Protein AF-A0A958ZKI2-F1 (afdb_monomer_lite)

Structure (mmCIF, N/CA/C/O backbone):
data_AF-A0A958ZKI2-F1
#
_entry.id   AF-A0A958ZKI2-F1
#
loop_
_atom_site.group_PDB
_atom_site.id
_atom_site.type_symbol
_atom_site.label_atom_id
_atom_site.label_alt_id
_atom_site.label_comp_id
_atom_site.label_asym_id
_atom_site.label_entity_id
_atom_site.label_seq_id
_atom_site.pdbx_PDB_ins_code
_atom_site.Cartn_x
_atom_site.Cartn_y
_atom_site.Cartn_z
_atom_site.occupancy
_atom_site.B_iso_or_equiv
_atom_site.auth_seq_id
_atom_site.auth_comp_id
_atom_site.auth_asym_id
_atom_site.auth_atom_id
_atom_site.pdbx_PDB_model_num
ATOM 1 N N . MET A 1 1 ? 7.207 12.018 -24.014 1.00 55.75 1 MET A N 1
ATOM 2 C CA . MET A 1 1 ? 7.009 11.162 -22.822 1.00 55.75 1 MET A CA 1
ATOM 3 C C . MET A 1 1 ? 8.139 11.436 -21.856 1.00 55.75 1 MET A C 1
ATOM 5 O O . MET A 1 1 ? 9.284 11.482 -22.283 1.00 55.75 1 MET A O 1
ATOM 9 N N . SER A 1 2 ? 7.820 11.694 -20.593 1.00 74.06 2 SER A N 1
ATOM 10 C CA . SER A 1 2 ? 8.818 12.008 -19.571 1.00 74.06 2 SER A CA 1
ATOM 11 C C . SER A 1 2 ? 9.553 10.745 -19.116 1.00 74.06 2 SER A C 1
ATOM 13 O O . SER A 1 2 ? 8.922 9.702 -18.941 1.00 74.06 2 SER A O 1
ATOM 15 N N . TRP A 1 3 ? 10.861 10.845 -18.876 1.00 68.94 3 TRP A N 1
ATOM 16 C CA . TRP A 1 3 ? 11.752 9.718 -18.553 1.00 68.94 3 TRP A CA 1
ATOM 17 C C . TRP A 1 3 ? 11.292 8.854 -17.360 1.00 68.94 3 TRP A C 1
ATOM 19 O O . TRP A 1 3 ? 11.525 7.647 -17.345 1.00 68.94 3 TRP A O 1
ATOM 29 N N . TYR A 1 4 ? 10.596 9.450 -16.384 1.00 67.06 4 TYR A N 1
ATOM 30 C CA . TYR A 1 4 ? 10.097 8.743 -15.202 1.00 67.06 4 TYR A CA 1
ATOM 31 C C . TYR A 1 4 ? 9.018 7.709 -15.547 1.00 67.06 4 TYR A C 1
ATOM 33 O O . TYR A 1 4 ? 8.992 6.639 -14.954 1.00 67.06 4 TYR A O 1
ATOM 41 N N . SER A 1 5 ? 8.167 7.979 -16.543 1.00 63.84 5 SER A N 1
ATOM 42 C CA . SER A 1 5 ? 7.082 7.064 -16.930 1.00 63.84 5 SER A CA 1
ATOM 43 C C . SER A 1 5 ? 7.604 5.749 -17.515 1.00 63.84 5 SER A C 1
ATOM 45 O O . SER A 1 5 ? 7.103 4.683 -17.185 1.00 63.84 5 SER A O 1
ATOM 47 N N . THR A 1 6 ? 8.668 5.807 -18.318 1.00 68.62 6 THR A N 1
ATOM 48 C CA . THR A 1 6 ? 9.279 4.625 -18.944 1.00 68.62 6 THR A CA 1
ATOM 49 C C . THR A 1 6 ? 10.158 3.826 -17.989 1.00 68.62 6 THR A C 1
ATOM 51 O O . THR A 1 6 ? 10.362 2.634 -18.196 1.00 68.62 6 THR A O 1
ATOM 54 N N . TRP A 1 7 ? 10.696 4.467 -16.948 1.00 73.25 7 TRP A N 1
ATOM 55 C CA . TRP A 1 7 ? 11.569 3.807 -15.980 1.00 73.25 7 TRP A CA 1
ATOM 56 C C . TRP A 1 7 ? 10.814 2.784 -15.122 1.00 73.25 7 TRP A C 1
ATOM 58 O O . TRP A 1 7 ? 11.269 1.645 -14.994 1.00 73.25 7 TRP A O 1
ATOM 68 N N . PHE A 1 8 ? 9.650 3.168 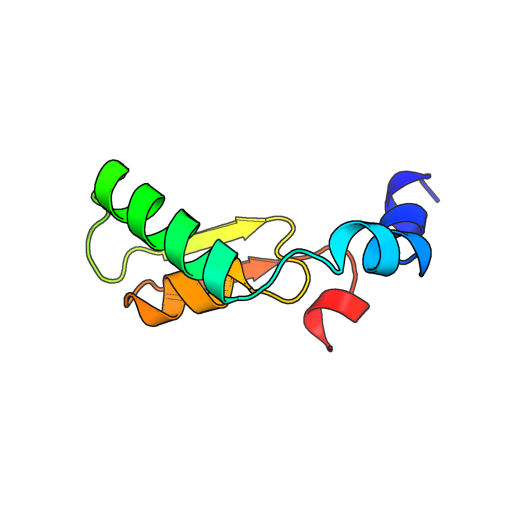-14.585 1.00 70.31 8 PHE A N 1
ATOM 69 C CA . PHE A 1 8 ? 8.840 2.312 -13.707 1.00 70.31 8 PHE A CA 1
ATOM 70 C C . PHE A 1 8 ? 8.182 1.132 -14.432 1.00 70.31 8 PHE A C 1
ATOM 72 O O . PHE A 1 8 ? 7.906 0.119 -13.800 1.00 70.31 8 PHE A O 1
ATOM 79 N N . ASP A 1 9 ? 7.996 1.230 -15.750 1.00 68.75 9 ASP A N 1
ATOM 80 C CA . ASP A 1 9 ? 7.531 0.120 -16.592 1.00 68.75 9 ASP A CA 1
ATOM 81 C C . ASP A 1 9 ? 8.676 -0.776 -17.107 1.00 68.75 9 ASP A C 1
ATOM 83 O O . ASP A 1 9 ? 8.429 -1.800 -17.758 1.00 68.75 9 ASP A O 1
ATOM 87 N N . SER A 1 10 ? 9.939 -0.409 -16.854 1.00 76.44 10 SER A N 1
ATOM 88 C CA . SER A 1 10 ? 11.084 -1.154 -17.378 1.00 76.44 10 SER A CA 1
ATOM 89 C C . SER A 1 10 ? 11.331 -2.457 -16.601 1.00 76.44 10 SER A C 1
ATOM 91 O O . SER A 1 10 ? 11.155 -2.510 -15.381 1.00 76.44 10 SER A O 1
ATOM 93 N N . PRO A 1 11 ? 11.828 -3.517 -17.263 1.00 71.62 11 PRO A N 1
ATOM 94 C CA . PRO A 1 11 ? 12.167 -4.774 -16.591 1.00 71.62 11 PRO A CA 1
ATOM 95 C C . PRO A 1 11 ? 13.283 -4.618 -15.541 1.00 71.62 11 PRO A C 1
ATOM 97 O O . PRO A 1 11 ? 13.329 -5.381 -14.576 1.00 71.62 11 PRO A O 1
ATOM 100 N N . TYR A 1 12 ? 14.146 -3.606 -15.679 1.00 74.50 12 TYR A N 1
ATOM 101 C CA . TYR A 1 12 ? 15.234 -3.328 -14.736 1.00 74.50 12 TYR A CA 1
ATOM 102 C C . TYR A 1 12 ? 14.727 -2.878 -13.363 1.00 74.50 12 TYR A C 1
ATOM 104 O O . TYR A 1 12 ? 15.352 -3.180 -12.346 1.00 74.50 12 TYR A O 1
ATOM 112 N N . TYR A 1 13 ? 13.572 -2.207 -13.316 1.00 70.88 13 TYR A N 1
ATOM 113 C CA . TYR A 1 13 ? 12.946 -1.804 -12.059 1.00 70.88 13 TYR A CA 1
ATOM 114 C C . TYR A 1 13 ? 12.596 -3.031 -11.205 1.00 70.88 13 TYR A C 1
ATOM 116 O O . TYR A 1 13 ? 12.978 -3.112 -10.036 1.00 70.88 13 TYR A O 1
ATOM 124 N N . HIS A 1 14 ? 11.958 -4.039 -11.805 1.00 68.75 14 HIS A N 1
ATOM 125 C CA . HIS A 1 14 ? 11.601 -5.271 -11.100 1.00 68.75 14 HIS A CA 1
ATOM 126 C C . HIS A 1 14 ? 12.832 -6.055 -10.625 1.00 68.75 14 HIS A C 1
ATOM 128 O O . HIS A 1 14 ? 12.806 -6.613 -9.531 1.00 68.75 14 HIS A O 1
ATOM 134 N N . GLN A 1 15 ? 13.925 -6.059 -11.396 1.00 72.56 15 GLN A N 1
ATOM 135 C CA . GLN A 1 15 ? 15.174 -6.718 -10.996 1.00 72.56 15 GLN A CA 1
ATOM 136 C C . GLN A 1 15 ? 15.832 -6.038 -9.789 1.00 72.56 15 GLN A C 1
ATOM 138 O O . GLN A 1 15 ? 16.253 -6.720 -8.856 1.00 72.56 15 GLN A O 1
ATOM 143 N N . LEU A 1 16 ? 15.879 -4.702 -9.765 1.00 72.94 16 LEU A N 1
ATOM 144 C CA . LEU A 1 16 ? 16.484 -3.955 -8.659 1.00 72.94 16 LEU A CA 1
ATOM 145 C C . LEU A 1 16 ? 15.720 -4.157 -7.337 1.00 72.94 16 LEU A C 1
ATOM 147 O O . LEU A 1 16 ? 16.330 -4.275 -6.273 1.00 72.94 16 LEU A O 1
ATOM 151 N N . TYR A 1 17 ? 14.388 -4.235 -7.399 1.00 66.62 17 TYR A N 1
ATOM 152 C CA . TYR A 1 17 ? 13.523 -4.363 -6.220 1.00 66.62 17 TYR A CA 1
ATOM 153 C C . TYR A 1 17 ? 13.112 -5.801 -5.876 1.00 66.62 17 TYR A C 1
ATOM 155 O O . TYR A 1 17 ? 12.378 -5.998 -4.910 1.00 66.62 17 TYR A O 1
ATOM 163 N N . ALA A 1 18 ? 13.628 -6.808 -6.586 1.00 71.88 18 ALA A N 1
ATOM 164 C CA . ALA A 1 18 ? 13.268 -8.217 -6.392 1.00 71.88 18 ALA A CA 1
ATOM 165 C C . ALA A 1 18 ? 13.521 -8.746 -4.965 1.00 71.88 18 ALA A C 1
ATOM 167 O O . ALA A 1 18 ? 12.876 -9.694 -4.529 1.00 71.88 18 ALA A O 1
ATOM 168 N N . HIS A 1 19 ? 14.449 -8.134 -4.224 1.00 74.56 19 HIS A N 1
ATOM 169 C CA . HIS A 1 19 ? 14.793 -8.519 -2.853 1.00 74.56 19 HIS A CA 1
ATOM 170 C C . HIS A 1 19 ? 13.764 -8.066 -1.803 1.00 74.56 19 HIS A C 1
ATOM 172 O O . HIS A 1 19 ? 13.861 -8.469 -0.644 1.00 74.56 19 HIS A O 1
ATOM 178 N N . ARG A 1 20 ? 12.807 -7.200 -2.166 1.00 77.62 20 ARG A N 1
ATOM 179 C CA . ARG A 1 20 ? 11.772 -6.734 -1.240 1.00 77.62 20 ARG A CA 1
ATOM 180 C C . ARG A 1 20 ? 10.591 -7.686 -1.261 1.00 77.62 20 ARG A C 1
ATOM 182 O O . ARG A 1 20 ? 9.914 -7.818 -2.276 1.00 77.62 20 ARG A O 1
ATOM 189 N N .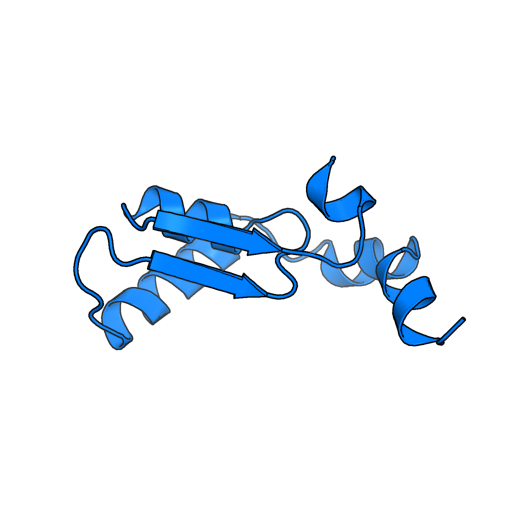 ASP A 1 21 ? 10.324 -8.303 -0.117 1.00 86.44 21 ASP A N 1
ATOM 190 C CA . ASP A 1 21 ? 9.247 -9.273 0.034 1.00 86.44 21 ASP A CA 1
ATOM 191 C C . ASP A 1 21 ? 8.110 -8.760 0.938 1.00 86.44 21 ASP A C 1
ATOM 193 O O . ASP A 1 21 ? 8.148 -7.661 1.508 1.00 86.44 21 ASP A O 1
ATOM 197 N N . TYR A 1 22 ? 7.056 -9.570 1.034 1.00 88.81 22 TYR A N 1
ATOM 198 C CA . TYR A 1 22 ? 5.886 -9.286 1.863 1.00 88.81 22 TYR A CA 1
ATOM 199 C C . TYR A 1 22 ? 6.195 -9.309 3.366 1.00 88.81 22 TYR A C 1
ATOM 201 O O . TYR A 1 22 ? 5.531 -8.615 4.128 1.00 88.81 22 TYR A O 1
ATOM 209 N N . ARG A 1 23 ? 7.213 -10.056 3.816 1.00 92.25 23 ARG A N 1
ATOM 210 C CA . ARG A 1 23 ? 7.562 -10.161 5.245 1.00 92.25 23 ARG A CA 1
ATOM 211 C C . ARG A 1 23 ? 8.224 -8.883 5.747 1.00 92.25 23 ARG A C 1
ATOM 213 O O . ARG A 1 23 ? 7.924 -8.415 6.849 1.00 92.25 23 ARG A O 1
ATOM 220 N N . GLU A 1 24 ? 9.107 -8.308 4.934 1.00 93.56 24 GLU A N 1
ATOM 221 C CA . GLU A 1 24 ? 9.705 -7.001 5.206 1.00 93.56 24 GLU A CA 1
ATOM 222 C C . GLU A 1 24 ? 8.626 -5.911 5.237 1.00 93.56 24 GLU A C 1
ATOM 224 O O . GLU A 1 24 ? 8.551 -5.167 6.217 1.00 93.56 24 GLU A O 1
ATOM 229 N N . ALA A 1 25 ? 7.728 -5.899 4.240 1.00 94.44 25 ALA A N 1
ATOM 230 C CA . ALA A 1 25 ? 6.596 -4.970 4.175 1.00 94.44 25 ALA A CA 1
ATOM 231 C C . ALA A 1 25 ? 5.730 -5.028 5.443 1.00 94.44 25 ALA A C 1
ATOM 233 O O . ALA A 1 25 ? 5.452 -3.998 6.058 1.00 94.44 25 ALA A O 1
ATOM 234 N N . ASP A 1 26 ? 5.354 -6.236 5.864 1.00 95.69 26 ASP A N 1
ATOM 235 C CA . ASP A 1 26 ? 4.569 -6.485 7.072 1.00 95.69 26 ASP A CA 1
ATOM 236 C C . ASP A 1 26 ? 5.240 -5.917 8.322 1.00 95.69 26 ASP A C 1
ATOM 238 O O . ASP A 1 26 ? 4.606 -5.261 9.154 1.00 95.69 26 ASP A O 1
ATOM 242 N N . THR A 1 27 ? 6.541 -6.172 8.464 1.00 96.00 27 THR A N 1
ATOM 243 C CA . THR A 1 27 ? 7.322 -5.728 9.621 1.00 96.00 27 THR A CA 1
ATOM 244 C C . THR A 1 27 ? 7.405 -4.206 9.667 1.00 96.00 27 THR A C 1
ATOM 246 O O . THR A 1 27 ? 7.209 -3.606 10.730 1.00 96.00 27 THR A O 1
ATOM 249 N N . PHE A 1 28 ? 7.666 -3.577 8.521 1.00 96.00 28 PHE A N 1
ATOM 250 C CA . PHE A 1 28 ? 7.710 -2.127 8.389 1.00 96.00 28 PHE A CA 1
ATOM 251 C C . PHE A 1 28 ? 6.353 -1.492 8.719 1.00 96.00 28 PHE A C 1
ATOM 253 O O . PHE A 1 28 ? 6.273 -0.632 9.600 1.00 96.00 28 PHE A O 1
ATOM 260 N N . VAL A 1 29 ? 5.274 -1.962 8.086 1.00 97.25 29 VAL A N 1
ATOM 261 C CA . VAL A 1 29 ? 3.923 -1.414 8.263 1.00 97.25 29 VAL A CA 1
ATOM 262 C C . VAL A 1 29 ? 3.445 -1.558 9.707 1.00 97.25 29 VAL A C 1
ATOM 264 O O . VAL A 1 29 ? 2.945 -0.589 10.274 1.00 97.25 29 VAL A O 1
ATOM 267 N N . LYS A 1 30 ? 3.660 -2.709 10.358 1.00 96.50 30 LYS A N 1
ATOM 268 C CA . LYS A 1 30 ? 3.290 -2.898 11.776 1.00 96.50 30 LYS A CA 1
ATOM 269 C C . LYS A 1 30 ? 3.973 -1.877 12.688 1.00 96.50 30 LYS A C 1
ATOM 271 O O . LYS A 1 30 ? 3.335 -1.323 13.585 1.00 96.50 30 LYS A O 1
ATOM 276 N N . ARG A 1 31 ? 5.261 -1.594 12.457 1.00 97.75 31 ARG A N 1
ATOM 277 C CA . ARG A 1 31 ? 6.009 -0.576 13.218 1.00 97.75 31 ARG A CA 1
ATOM 278 C C . ARG A 1 31 ? 5.482 0.830 12.941 1.00 97.75 31 ARG A C 1
ATOM 280 O O . ARG A 1 31 ? 5.262 1.584 13.887 1.00 97.75 31 ARG A O 1
ATOM 287 N N . LEU A 1 32 ? 5.239 1.155 11.672 1.00 97.00 32 LEU A N 1
ATOM 288 C CA . LEU A 1 32 ? 4.725 2.457 11.258 1.00 97.00 32 LEU A CA 1
ATOM 289 C C . LEU A 1 32 ? 3.336 2.736 11.850 1.00 97.00 32 LEU A C 1
ATOM 291 O O . LEU A 1 32 ? 3.130 3.783 12.456 1.00 97.00 32 LEU A O 1
ATOM 295 N N . MET A 1 33 ? 2.403 1.786 11.759 1.00 96.25 33 MET A N 1
ATOM 296 C CA . MET A 1 33 ? 1.040 1.954 12.280 1.00 96.25 33 MET A CA 1
ATOM 297 C C . MET A 1 33 ? 1.018 2.084 13.806 1.00 96.25 33 MET A C 1
ATOM 299 O O . MET A 1 33 ? 0.277 2.907 14.346 1.00 96.25 33 MET A O 1
ATOM 303 N N . LYS A 1 34 ? 1.893 1.353 14.512 1.00 95.94 34 LYS A N 1
ATOM 304 C CA . LYS A 1 34 ? 2.077 1.514 15.963 1.00 95.94 34 LYS A CA 1
ATOM 305 C C . LYS A 1 34 ? 2.556 2.922 16.331 1.00 95.94 34 LYS A C 1
ATOM 307 O O . LYS A 1 34 ? 2.138 3.444 17.362 1.00 95.94 34 LYS A O 1
ATOM 312 N N . TYR A 1 35 ? 3.420 3.521 15.513 1.00 97.75 35 TYR A N 1
ATOM 313 C CA . TYR A 1 35 ? 3.904 4.886 15.718 1.00 97.75 35 TYR A CA 1
ATOM 314 C C . TYR A 1 35 ? 2.822 5.934 15.422 1.00 97.75 35 TYR A C 1
ATOM 316 O O . TYR A 1 35 ? 2.611 6.833 16.230 1.00 97.75 35 TYR A O 1
ATOM 324 N N . LEU A 1 36 ? 2.106 5.790 14.301 1.00 97.00 36 LEU A N 1
ATOM 325 C CA . LEU A 1 36 ? 1.073 6.740 13.875 1.00 97.00 36 LEU A CA 1
ATOM 326 C C . LEU A 1 36 ? -0.190 6.695 14.747 1.00 97.00 36 LEU A C 1
ATOM 328 O O . LEU A 1 36 ? -0.885 7.701 14.853 1.00 97.00 36 LEU A O 1
ATOM 332 N N . ARG A 1 37 ? -0.489 5.543 15.369 1.00 95.88 37 ARG A N 1
ATOM 333 C CA . ARG A 1 37 ? -1.652 5.333 16.256 1.00 95.88 37 ARG A CA 1
ATOM 334 C C . ARG A 1 37 ? -2.974 5.748 15.599 1.00 95.88 37 ARG A C 1
ATOM 336 O O . ARG A 1 37 ? -3.836 6.351 16.235 1.00 95.88 37 ARG A O 1
ATOM 343 N N . LEU A 1 38 ? -3.121 5.423 14.316 1.00 95.81 38 LEU A N 1
ATOM 344 C CA . LEU A 1 38 ? -4.342 5.705 13.569 1.00 95.81 38 LEU A CA 1
ATOM 345 C C . LEU A 1 38 ? -5.519 4.897 14.140 1.00 95.81 38 LEU A C 1
ATOM 347 O O . LEU A 1 38 ? -5.323 3.732 14.506 1.00 95.81 38 LEU A O 1
ATOM 351 N N . PRO A 1 39 ? -6.739 5.463 14.167 1.00 96.25 39 PRO A N 1
ATOM 352 C CA . PRO A 1 39 ? -7.940 4.708 14.501 1.00 96.25 39 PRO A CA 1
ATOM 353 C C . PRO A 1 39 ? -8.106 3.485 13.592 1.00 96.25 39 PRO A C 1
ATOM 355 O O . PR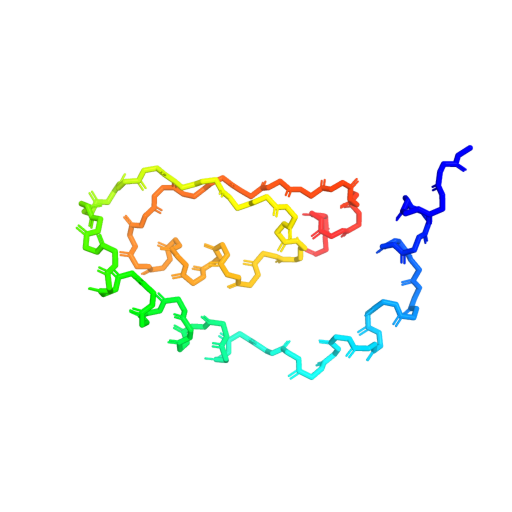O A 1 39 ? -7.811 3.549 12.396 1.00 96.25 39 PRO A O 1
ATOM 358 N N . LEU A 1 40 ? -8.607 2.378 14.143 1.00 93.81 40 LEU A N 1
ATOM 359 C CA . LEU A 1 40 ? -8.952 1.202 13.343 1.00 93.81 40 LEU A CA 1
ATOM 360 C C . LEU A 1 40 ? -9.988 1.587 12.274 1.00 93.81 40 LEU A C 1
ATOM 362 O O . LEU A 1 40 ? -10.901 2.365 12.548 1.00 93.81 40 LEU A O 1
ATOM 366 N N . GLY A 1 41 ? -9.829 1.077 11.052 1.00 95.50 41 GLY A N 1
ATOM 367 C CA . GLY A 1 41 ? -10.680 1.454 9.921 1.00 95.50 41 GLY A CA 1
ATOM 368 C C . GLY A 1 41 ? -10.375 2.827 9.311 1.00 95.50 41 GLY A C 1
ATOM 369 O O . GLY A 1 41 ? -11.080 3.244 8.392 1.00 95.50 41 GLY A O 1
ATOM 370 N N . ALA A 1 42 ? -9.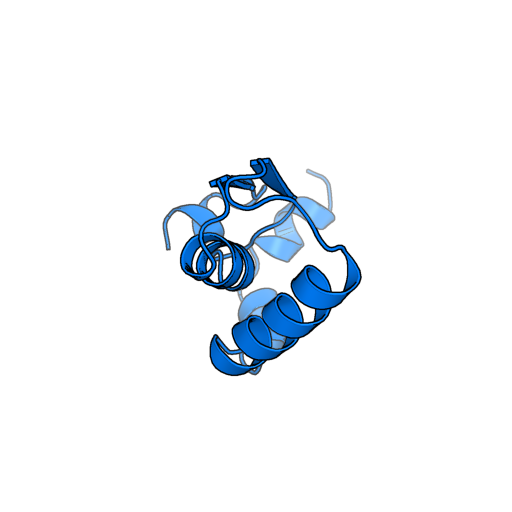331 3.536 9.765 1.00 98.00 42 ALA A N 1
ATOM 371 C CA . ALA A 1 42 ? -8.888 4.764 9.110 1.00 98.00 42 ALA A CA 1
ATOM 372 C C . ALA A 1 42 ? -8.607 4.530 7.617 1.00 98.00 42 ALA A C 1
ATOM 374 O O . ALA A 1 42 ? -8.122 3.468 7.210 1.00 98.00 42 ALA A O 1
ATOM 375 N N . ARG A 1 43 ? -8.911 5.548 6.805 1.00 98.31 43 ARG A N 1
ATOM 376 C CA . ARG A 1 43 ? -8.664 5.517 5.361 1.00 98.31 43 ARG A CA 1
ATOM 377 C C . ARG A 1 43 ? -7.223 5.907 5.062 1.00 98.31 43 ARG A C 1
ATOM 379 O O . ARG A 1 43 ? -6.765 6.939 5.548 1.00 98.31 43 ARG A O 1
ATOM 386 N N . ILE A 1 44 ? -6.545 5.120 4.234 1.00 98.12 44 ILE A N 1
ATOM 387 C CA . ILE A 1 44 ? -5.146 5.330 3.853 1.00 98.12 44 ILE A CA 1
ATOM 388 C C . ILE A 1 44 ? -5.029 5.334 2.327 1.00 98.12 44 ILE A C 1
ATOM 390 O O . ILE A 1 44 ? -5.584 4.462 1.661 1.00 98.12 44 ILE A O 1
ATOM 394 N N . LEU A 1 45 ? -4.291 6.305 1.788 1.00 98.12 45 LEU A N 1
ATOM 395 C CA . LEU A 1 45 ? -3.895 6.355 0.381 1.00 98.12 45 LEU A CA 1
ATOM 396 C C . LEU A 1 45 ? -2.425 5.931 0.254 1.00 98.12 45 LEU A C 1
ATOM 398 O O . LEU A 1 45 ? -1.551 6.598 0.804 1.00 98.12 45 LEU A O 1
ATOM 402 N N . ASP A 1 46 ? -2.166 4.847 -0.473 1.00 97.38 46 ASP A N 1
ATOM 403 C CA . ASP A 1 46 ? -0.825 4.369 -0.827 1.00 97.38 46 ASP A CA 1
ATOM 404 C C . ASP A 1 46 ? -0.488 4.844 -2.250 1.00 97.38 46 ASP A C 1
ATOM 406 O O . ASP A 1 46 ? -0.992 4.310 -3.241 1.00 97.38 46 ASP A O 1
ATOM 410 N N . LEU A 1 47 ? 0.291 5.925 -2.345 1.00 96.25 47 LEU A N 1
ATOM 411 C CA . LEU A 1 47 ? 0.649 6.584 -3.604 1.00 96.25 47 LEU A CA 1
ATOM 412 C C . LEU A 1 47 ? 1.950 5.991 -4.160 1.00 96.25 47 LEU A C 1
ATOM 414 O O . LEU A 1 47 ? 2.999 6.105 -3.530 1.00 96.25 47 LEU A O 1
ATOM 418 N N . GLY A 1 48 ? 1.893 5.423 -5.366 1.00 92.44 48 GLY A N 1
ATOM 419 C CA . GLY A 1 48 ? 2.997 4.644 -5.931 1.00 92.44 48 GLY A CA 1
ATOM 420 C C . GLY A 1 48 ? 3.081 3.260 -5.291 1.00 92.44 48 GLY A C 1
ATOM 421 O O . GLY A 1 48 ? 4.152 2.840 -4.849 1.00 92.44 48 GLY A O 1
ATOM 422 N N . CYS A 1 49 ? 1.934 2.582 -5.174 1.00 94.19 49 CYS A N 1
ATOM 423 C CA . CYS A 1 49 ? 1.814 1.347 -4.400 1.00 94.19 49 CYS A CA 1
ATOM 424 C C . CYS A 1 49 ? 2.547 0.144 -5.020 1.00 94.19 49 CYS A C 1
ATOM 426 O O . CYS A 1 49 ? 2.697 -0.891 -4.359 1.00 94.19 49 CYS A O 1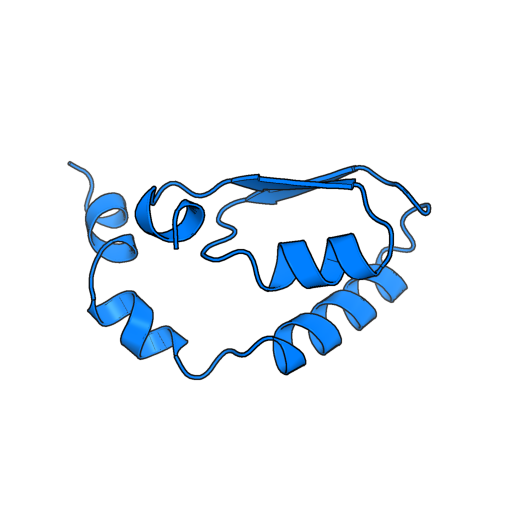
ATOM 428 N N . GLY A 1 50 ? 2.996 0.242 -6.277 1.00 91.62 50 GLY A N 1
ATOM 429 C CA . GLY A 1 50 ? 3.518 -0.891 -7.031 1.00 91.62 50 GLY A CA 1
ATOM 430 C C . GLY A 1 50 ? 2.509 -2.042 -7.037 1.00 91.62 50 GLY A C 1
ATOM 431 O O . GLY A 1 50 ? 1.307 -1.817 -7.158 1.00 91.62 50 GLY A O 1
ATOM 432 N N . THR A 1 51 ? 2.993 -3.267 -6.830 1.00 91.81 51 THR A N 1
ATOM 433 C CA . THR A 1 51 ? 2.162 -4.480 -6.699 1.00 91.81 51 THR A CA 1
ATOM 434 C C . THR A 1 51 ? 1.434 -4.601 -5.352 1.00 91.81 51 THR A C 1
ATOM 436 O O . THR A 1 51 ? 0.868 -5.641 -5.039 1.00 91.81 51 THR A O 1
ATOM 439 N N . GLY A 1 52 ? 1.461 -3.562 -4.509 1.00 94.88 52 GLY A N 1
ATOM 440 C CA . GLY A 1 52 ? 0.579 -3.462 -3.346 1.00 94.88 52 GLY A CA 1
ATOM 441 C C . GLY A 1 52 ? 1.071 -4.126 -2.058 1.00 94.88 52 GLY A C 1
ATOM 442 O O . GLY A 1 52 ? 0.293 -4.246 -1.116 1.00 94.88 52 GLY A O 1
ATOM 443 N N . ARG A 1 53 ? 2.346 -4.524 -1.935 1.00 95.31 53 ARG A N 1
ATOM 444 C CA . ARG A 1 53 ? 2.848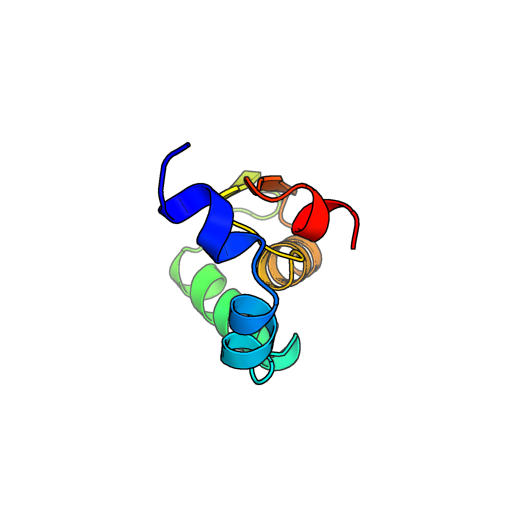 -5.230 -0.729 1.00 95.31 53 ARG A CA 1
ATOM 445 C C . ARG A 1 53 ? 2.571 -4.499 0.596 1.00 95.31 53 ARG A C 1
ATOM 447 O O . ARG A 1 53 ? 2.202 -5.132 1.581 1.00 95.31 53 ARG A O 1
ATOM 454 N N . HIS A 1 54 ? 2.710 -3.171 0.630 1.00 96.94 54 HIS A N 1
ATOM 455 C CA . HIS A 1 54 ? 2.380 -2.380 1.820 1.00 96.94 54 HIS A CA 1
ATOM 456 C C . HIS A 1 54 ? 0.874 -2.181 1.967 1.00 96.94 54 HIS A C 1
ATOM 458 O O . HIS A 1 54 ? 0.360 -2.266 3.080 1.00 96.94 54 HIS A O 1
ATOM 464 N N . SER A 1 55 ? 0.167 -1.959 0.856 1.00 97.38 55 SER A N 1
ATOM 465 C CA . SER A 1 55 ? -1.293 -1.864 0.836 1.00 97.38 55 SER A CA 1
ATOM 466 C C . SER A 1 55 ? -1.950 -3.104 1.450 1.00 97.38 55 SER A C 1
ATOM 468 O O . SER A 1 55 ? -2.804 -2.973 2.326 1.00 97.38 55 SER A O 1
ATOM 470 N N . HIS A 1 56 ? -1.492 -4.303 1.080 1.00 96.31 56 HIS A N 1
ATOM 471 C CA . HIS A 1 56 ? -1.952 -5.564 1.662 1.00 96.31 56 HIS A CA 1
ATOM 472 C C . HIS A 1 56 ? -1.637 -5.669 3.154 1.00 96.31 56 HIS A C 1
ATOM 474 O O . HIS A 1 56 ? -2.525 -6.014 3.935 1.00 96.31 56 HIS A O 1
ATOM 480 N N . ALA A 1 57 ? -0.417 -5.327 3.572 1.00 97.50 57 ALA A N 1
ATOM 481 C CA . ALA A 1 57 ? -0.042 -5.332 4.985 1.00 97.50 57 ALA A CA 1
ATOM 482 C C . ALA A 1 57 ? -0.927 -4.382 5.816 1.00 97.50 57 ALA A C 1
ATOM 484 O O . ALA A 1 57 ? -1.393 -4.747 6.893 1.00 97.50 57 ALA A O 1
ATOM 485 N N . MET A 1 58 ? -1.219 -3.181 5.303 1.00 97.94 58 MET A N 1
ATOM 486 C CA . MET A 1 58 ? -2.109 -2.214 5.958 1.00 97.94 58 MET A CA 1
ATOM 487 C C . MET A 1 58 ? -3.557 -2.718 6.013 1.00 97.94 58 MET A C 1
ATOM 489 O O . MET A 1 58 ? -4.179 -2.677 7.073 1.00 97.94 58 MET A O 1
ATOM 493 N N . ALA A 1 59 ? -4.087 -3.252 4.912 1.00 97.44 59 ALA A N 1
ATOM 494 C CA . ALA A 1 59 ? -5.436 -3.814 4.878 1.00 97.44 59 ALA A CA 1
ATOM 495 C C . ALA A 1 59 ? -5.592 -4.992 5.858 1.00 97.44 59 ALA A C 1
ATOM 497 O O . ALA A 1 59 ? -6.592 -5.081 6.568 1.00 97.44 59 ALA A O 1
ATOM 498 N N . SER A 1 60 ? -4.564 -5.838 5.977 1.00 96.88 60 SER A N 1
ATOM 499 C CA . SER A 1 60 ? -4.533 -6.981 6.906 1.00 96.88 60 SER A CA 1
ATOM 500 C C . SER A 1 60 ? -4.578 -6.567 8.382 1.00 96.88 60 SER A C 1
ATOM 502 O O . SER A 1 60 ? -4.953 -7.366 9.236 1.00 96.88 60 SER A O 1
ATOM 504 N N . LEU A 1 61 ? -4.219 -5.317 8.696 1.00 96.75 61 LEU A N 1
ATOM 505 C CA . LEU A 1 61 ? -4.337 -4.731 10.036 1.00 96.75 61 LEU A CA 1
ATOM 506 C C . LEU A 1 61 ? -5.699 -4.053 10.282 1.00 96.75 61 LEU A C 1
ATOM 508 O O . LEU A 1 61 ? -5.908 -3.491 11.355 1.00 96.75 61 LEU A O 1
ATOM 512 N N . GLY A 1 62 ? -6.626 -4.106 9.319 1.00 96.94 62 GLY A N 1
ATOM 513 C CA . GLY A 1 62 ? -7.983 -3.566 9.443 1.00 96.94 62 GLY A CA 1
ATOM 514 C C . GLY A 1 62 ? -8.140 -2.105 9.014 1.00 96.94 62 GLY A C 1
ATOM 515 O O . GLY A 1 62 ? -9.090 -1.444 9.436 1.00 96.94 62 GLY A O 1
ATOM 516 N N . TYR A 1 63 ? -7.224 -1.577 8.198 1.00 98.25 63 TYR A N 1
ATOM 517 C CA . TYR A 1 63 ? -7.345 -0.239 7.607 1.00 98.25 63 TYR A CA 1
ATOM 518 C C . TYR A 1 63 ? -8.064 -0.270 6.252 1.00 98.25 63 TYR A C 1
ATOM 520 O O . TYR A 1 63 ? -7.984 -1.248 5.509 1.00 98.25 63 TYR A O 1
ATOM 528 N N . ALA A 1 64 ? -8.736 0.830 5.902 1.00 98.19 64 ALA A N 1
ATOM 529 C CA . ALA A 1 64 ? -9.378 1.000 4.601 1.00 98.19 64 ALA A CA 1
ATOM 530 C C . ALA A 1 64 ? -8.382 1.617 3.608 1.00 98.19 64 ALA A C 1
ATOM 532 O O . ALA A 1 64 ? -8.162 2.828 3.603 1.00 98.19 64 ALA A O 1
ATOM 533 N N . VAL A 1 65 ? -7.747 0.786 2.785 1.00 98.19 65 VAL A N 1
ATOM 534 C CA . VAL A 1 65 ? -6.628 1.210 1.933 1.00 98.19 65 VAL A CA 1
ATOM 535 C C . VAL A 1 65 ? -7.070 1.412 0.487 1.00 98.19 65 VAL A C 1
ATOM 537 O O . VAL A 1 65 ? -7.770 0.581 -0.083 1.00 98.19 65 VAL A O 1
ATOM 540 N N . THR A 1 66 ? -6.626 2.506 -0.125 1.00 98.06 66 THR A N 1
ATOM 541 C CA . THR A 1 66 ? -6.666 2.725 -1.574 1.00 98.06 66 THR A CA 1
ATOM 542 C C . THR A 1 66 ? -5.233 2.821 -2.081 1.00 98.06 66 THR A C 1
ATOM 544 O O . THR A 1 66 ? -4.508 3.726 -1.677 1.00 98.06 66 THR A O 1
ATOM 547 N N . GLY A 1 67 ? -4.820 1.893 -2.942 1.00 96.50 67 GLY A N 1
ATOM 548 C CA . GLY A 1 67 ? -3.532 1.949 -3.632 1.00 96.50 67 GLY A CA 1
ATOM 549 C C . GLY A 1 67 ? -3.695 2.540 -5.025 1.00 96.50 67 GLY A C 1
ATOM 550 O O . GLY A 1 67 ? -4.635 2.183 -5.737 1.00 96.50 67 GLY A O 1
ATOM 551 N N . ILE A 1 68 ? -2.800 3.447 -5.410 1.00 96.44 68 ILE A N 1
ATOM 552 C CA . ILE A 1 68 ? -2.716 3.951 -6.782 1.00 96.44 68 ILE A CA 1
ATOM 553 C C . ILE A 1 68 ? -1.276 3.890 -7.277 1.00 96.44 68 ILE A C 1
ATOM 555 O O . ILE A 1 68 ? -0.337 4.231 -6.559 1.00 96.44 68 ILE A O 1
ATOM 559 N N . ASP A 1 69 ? -1.106 3.490 -8.530 1.00 92.88 69 ASP A N 1
ATOM 560 C CA . ASP A 1 69 ? 0.185 3.456 -9.205 1.00 92.88 69 ASP A CA 1
ATOM 561 C C . ASP A 1 69 ? 0.025 3.967 -10.636 1.00 92.88 69 ASP A C 1
ATOM 563 O O . ASP A 1 69 ? -1.028 3.803 -11.259 1.00 92.88 69 ASP A O 1
ATOM 567 N N . LEU A 1 70 ? 1.066 4.619 -11.151 1.00 89.75 70 LEU A N 1
ATOM 568 C CA . LEU A 1 70 ? 1.075 5.113 -12.525 1.00 89.75 70 LEU A CA 1
ATOM 569 C C . LEU A 1 70 ? 1.192 3.953 -13.524 1.00 89.75 70 LEU A C 1
ATOM 571 O O . LEU A 1 70 ? 0.621 4.017 -14.615 1.00 89.75 70 LEU A O 1
ATOM 575 N N . SER A 1 71 ? 1.924 2.897 -13.158 1.00 86.12 71 SER A N 1
ATOM 576 C CA . SER A 1 71 ? 2.089 1.717 -13.993 1.00 86.12 71 SER A CA 1
ATOM 577 C C . SER A 1 71 ? 0.855 0.830 -13.890 1.00 86.12 71 SER A C 1
ATOM 579 O O . SER A 1 71 ? 0.594 0.186 -12.873 1.00 86.12 71 SER A O 1
ATOM 581 N N . LYS A 1 72 ? 0.115 0.711 -14.997 1.00 85.81 72 LYS A N 1
ATOM 582 C CA . LYS A 1 72 ? -0.991 -0.254 -15.092 1.00 85.81 72 LYS A CA 1
ATOM 583 C C . LYS A 1 72 ? -0.525 -1.691 -14.859 1.00 85.81 72 LYS A C 1
ATOM 585 O O . LYS A 1 72 ? -1.299 -2.493 -14.348 1.00 85.81 72 LYS A O 1
ATOM 590 N N . ARG A 1 73 ? 0.723 -2.019 -15.222 1.00 84.62 73 ARG A N 1
ATOM 591 C CA . ARG A 1 73 ? 1.287 -3.358 -15.018 1.00 84.62 73 ARG A CA 1
ATOM 592 C C . ARG A 1 73 ? 1.370 -3.699 -13.535 1.00 84.62 73 ARG A C 1
ATOM 594 O O . ARG A 1 73 ? 1.048 -4.819 -13.179 1.00 84.62 73 ARG A O 1
ATOM 601 N N . ASN A 1 74 ? 1.736 -2.740 -12.689 1.00 83.88 74 ASN A N 1
ATOM 602 C CA . ASN A 1 74 ? 1.819 -2.948 -11.246 1.00 83.88 74 ASN A CA 1
ATOM 603 C C . ASN A 1 74 ? 0.451 -3.209 -10.591 1.00 83.88 74 ASN A C 1
ATOM 605 O O . ASN A 1 74 ? 0.390 -3.941 -9.612 1.00 83.88 74 ASN A O 1
ATOM 609 N N . ILE A 1 75 ? -0.631 -2.640 -11.135 1.00 87.44 75 ILE A N 1
ATOM 610 C CA . ILE A 1 75 ? -1.996 -2.810 -10.604 1.00 87.44 75 ILE A CA 1
ATOM 611 C C . ILE A 1 75 ? -2.666 -4.101 -11.096 1.00 87.44 75 ILE A C 1
ATOM 613 O O . ILE A 1 75 ? -3.491 -4.668 -10.388 1.00 87.44 75 ILE A O 1
ATOM 617 N N . LEU A 1 76 ? -2.352 -4.544 -12.316 1.00 80.94 76 LEU A N 1
ATOM 618 C CA . LEU A 1 76 ? -2.962 -5.725 -12.945 1.00 80.94 76 LEU A CA 1
ATOM 619 C C . LEU A 1 76 ? -2.168 -7.028 -12.731 1.00 80.94 76 LEU A C 1
ATOM 621 O O . LEU A 1 76 ? -2.569 -8.054 -13.280 1.00 80.94 76 LEU A O 1
ATOM 625 N N . ALA A 1 77 ? -1.031 -6.962 -12.032 1.00 65.00 77 ALA A N 1
ATOM 626 C CA . ALA A 1 77 ? -0.131 -8.090 -11.779 1.00 65.00 77 ALA A CA 1
ATOM 627 C C . ALA A 1 77 ? -0.684 -9.098 -10.763 1.00 65.00 77 ALA A C 1
ATOM 629 O O . ALA A 1 77 ? -1.431 -8.684 -9.850 1.00 65.00 77 ALA A O 1
#

Sequence (77 aa):
MSWYSTWFDSPYYHQLYAHRDYREADTFVKRLMKYLRLPLGARILDLGCGTGRHSHAMASLGYAVTGIDLSKRNILA

Secondary structure (DSSP, 8-state):
--HHHHHHTSHHHHHHHTT--HHHHHHHHHHHHHHHTPPTT-EEEEET-TT-HHHHHHHHTT-EEEEE-S-HHHHH-

pLDDT: mean 87.89, std 11.69, range [55.75, 98.31]

Foldseek 3Di:
DDPVLVVCVDPVVCVVCVPDDLVNLLVVLVVVCVVVVDPAQAEEEAEQCFLPSNVVSCVVSRYRYDYDHSDPVRPVD

Radius of gyration: 13.76 Å; chains: 1; bounding box: 27×22×39 Å